Protein AF-A0A921JNU4-F1 (afdb_monomer)

InterPro domains:
  IPR024418 Protein of unknown function DUF3862 [PF12978] (2-64)
  IPR037873 BamE-like [G3DSA:3.30.1450.10] (1-65)

Secondary structure (DSSP, 8-state):
--TT--HHHHHHHH-S-SEEEEEEETTEEEEEEEE-S--TT--TT-EEEEEEETTEEEEEEEES--

Foldseek 3Di:
DDAFDFPVNCCVQQNFAPDWDWDADPNKIKIWGWHQPRRPPFDHRWIWIFIDIPRGTPDIDTDRDD

pLDDT: mean 80.41, std 11.05, range [55.47, 92.44]

Solvent-accessible surface area (backbone atoms only — not comparable to full-atom values): 3901 Å² total; per-residue (Å²): 123,70,90,74,50,39,67,65,59,48,32,73,68,40,42,76,53,76,39,78,48,77,47,76,56,98,87,44,38,37,38,36,37,32,32,64,61,79,53,69,93,58,60,96,78,33,34,38,41,38,34,23,48,74,65,40,53,76,47,79,47,69,41,80,62,121

Mean predicted aligned error: 6.02 Å

Organism: Lactobacillus johnsonii (NCBI:txid33959)

Radius of gyration: 11.67 Å; Cα contacts (8 Å, |Δi|>4): 125; chains: 1; bounding box: 21×18×38 Å

Nearest PDB structures (foldseek):
  3d4e-assembly1_A  TM=8.185E-01  e=4.002E-04  Streptococcus mutans
  2g2w-assembly1_B  TM=6.322E-01  e=8.506E-02  Streptomyces clavuligerus
  3bcy-assembly1_A  TM=4.951E-01  e=5.529E+00  Saccharomyces cerevisiae
  6e8a-assembly1_A-3  TM=3.905E-01  e=4.669E+00  Salmonella enterica subsp. enterica serovar Typhimurium

Sequence (66 aa):
MQDGATYDDIVKKYGEPDSLNESLLLGTKTVTGLWYTGIKGKADGAFASLTFENGALTSKTQTYLK

Structure (mmCIF, N/CA/C/O backbone):
data_AF-A0A921JNU4-F1
#
_entry.id   AF-A0A921JNU4-F1
#
loop_
_atom_site.group_PDB
_atom_site.id
_atom_site.type_symbol
_atom_site.label_atom_id
_atom_site.label_alt_id
_atom_site.label_comp_id
_atom_site.label_asym_id
_atom_site.label_entity_id
_atom_site.label_seq_id
_atom_site.pdbx_PDB_ins_cod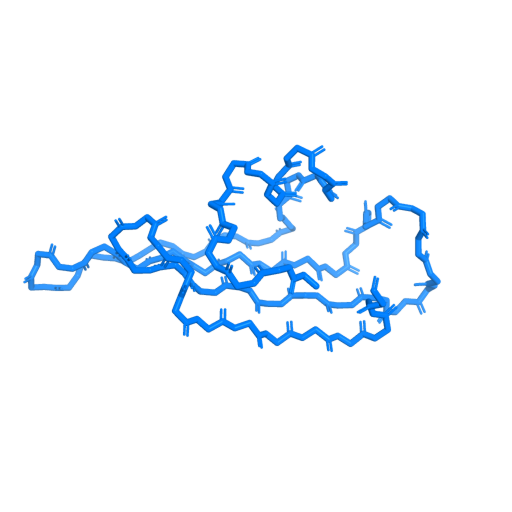e
_atom_site.Cartn_x
_atom_site.Cartn_y
_atom_site.Cartn_z
_atom_site.occupancy
_atom_site.B_iso_or_equiv
_atom_site.auth_seq_id
_atom_site.auth_comp_id
_atom_site.auth_asym_id
_atom_site.auth_atom_id
_atom_site.pdbx_PDB_model_num
ATOM 1 N N . MET A 1 1 ? -4.244 8.298 -7.889 1.00 59.53 1 MET A N 1
ATOM 2 C CA . MET A 1 1 ? -5.338 7.546 -7.216 1.00 59.53 1 MET A CA 1
ATOM 3 C C . MET A 1 1 ? -6.241 8.512 -6.451 1.00 59.53 1 MET A C 1
ATOM 5 O O . MET A 1 1 ? -5.705 9.437 -5.845 1.00 59.53 1 MET A O 1
ATOM 9 N N . GLN A 1 2 ? -7.568 8.345 -6.501 1.00 58.59 2 GLN A N 1
ATOM 10 C CA . GLN A 1 2 ? -8.514 9.190 -5.748 1.00 58.59 2 GLN A CA 1
ATOM 11 C C . GLN A 1 2 ? -8.531 8.812 -4.262 1.00 58.59 2 GLN A C 1
ATOM 13 O O . GLN A 1 2 ? -8.358 7.644 -3.920 1.00 58.59 2 GLN A O 1
ATOM 18 N N . ASP A 1 3 ? -8.708 9.809 -3.399 1.00 55.47 3 ASP A N 1
ATOM 19 C CA . ASP A 1 3 ? -8.888 9.617 -1.959 1.00 55.47 3 ASP A CA 1
ATOM 20 C C . ASP A 1 3 ? -10.236 8.927 -1.694 1.00 55.47 3 ASP A C 1
ATOM 22 O O . ASP A 1 3 ? -11.249 9.305 -2.280 1.00 55.47 3 ASP A O 1
ATOM 26 N N . GLY A 1 4 ? -10.230 7.873 -0.870 1.00 62.03 4 GLY A N 1
ATOM 27 C CA . GLY A 1 4 ? -11.405 7.030 -0.604 1.00 62.03 4 GLY A CA 1
ATOM 28 C C . GLY A 1 4 ? -11.561 5.793 -1.501 1.00 62.03 4 GLY A C 1
ATOM 29 O O . GLY A 1 4 ? -12.556 5.087 -1.374 1.00 62.03 4 GLY A O 1
ATOM 30 N N . ALA A 1 5 ? -10.603 5.498 -2.386 1.00 71.56 5 ALA A N 1
ATOM 31 C CA . ALA A 1 5 ? -10.604 4.242 -3.138 1.00 71.56 5 ALA A CA 1
ATOM 32 C C . ALA A 1 5 ? -10.495 3.032 -2.191 1.00 71.56 5 ALA A C 1
ATOM 34 O O . ALA A 1 5 ? -9.655 3.025 -1.289 1.00 71.56 5 ALA A O 1
ATOM 35 N N . THR A 1 6 ? -11.320 2.008 -2.409 1.00 80.00 6 THR A N 1
ATOM 36 C CA . THR A 1 6 ? -11.225 0.748 -1.659 1.00 80.00 6 THR A CA 1
ATOM 37 C C . THR A 1 6 ? -10.112 -0.132 -2.224 1.00 80.00 6 THR A C 1
ATOM 39 O O . THR A 1 6 ? -9.678 0.048 -3.364 1.00 80.00 6 THR A O 1
ATOM 42 N N . TYR A 1 7 ? -9.651 -1.108 -1.440 1.00 80.25 7 TYR A N 1
ATOM 43 C CA . TYR A 1 7 ? -8.670 -2.089 -1.910 1.00 80.25 7 TYR A CA 1
ATOM 44 C C . TYR A 1 7 ? -9.134 -2.781 -3.204 1.00 80.25 7 TYR A C 1
ATOM 46 O O . TYR A 1 7 ? -8.370 -2.872 -4.164 1.00 80.25 7 TYR A O 1
ATOM 54 N N . ASP A 1 8 ? -10.412 -3.162 -3.280 1.00 83.56 8 ASP A N 1
ATOM 55 C CA . ASP A 1 8 ? -10.994 -3.803 -4.462 1.00 83.56 8 ASP A CA 1
ATOM 56 C C . ASP A 1 8 ? -10.980 -2.909 -5.707 1.00 83.56 8 ASP A C 1
ATOM 58 O O . ASP A 1 8 ? -10.729 -3.395 -6.811 1.00 83.56 8 ASP A O 1
ATOM 62 N N . ASP A 1 9 ? -11.220 -1.603 -5.563 1.00 83.25 9 ASP A N 1
ATOM 63 C CA . ASP A 1 9 ? -11.169 -0.670 -6.697 1.00 83.25 9 ASP A CA 1
ATOM 64 C C . ASP A 1 9 ? -9.754 -0.562 -7.268 1.00 83.25 9 ASP A C 1
ATOM 66 O O . ASP A 1 9 ? -9.563 -0.497 -8.487 1.00 83.25 9 ASP A O 1
ATOM 70 N N . ILE A 1 10 ? -8.751 -0.568 -6.388 1.00 80.44 10 ILE A N 1
ATOM 71 C CA . ILE A 1 10 ? -7.346 -0.569 -6.790 1.00 80.44 10 ILE A CA 1
ATOM 72 C C . ILE A 1 10 ? -7.013 -1.880 -7.493 1.00 80.44 10 ILE A C 1
ATOM 74 O O . ILE A 1 10 ? -6.456 -1.833 -8.588 1.00 80.44 10 ILE A O 1
ATOM 78 N N . VAL A 1 11 ? -7.392 -3.027 -6.928 1.00 83.31 11 VAL A N 1
ATOM 79 C CA . VAL A 1 11 ? -7.110 -4.337 -7.530 1.00 83.31 11 VAL A CA 1
ATOM 80 C C . VAL A 1 11 ? -7.792 -4.486 -8.889 1.00 83.31 11 VAL A C 1
ATOM 82 O O . VAL A 1 11 ? -7.168 -4.927 -9.853 1.00 83.31 11 VAL A O 1
ATOM 85 N N . LYS A 1 12 ? -9.039 -4.029 -9.033 1.00 82.75 12 LYS A N 1
ATOM 86 C CA . LYS A 1 12 ? -9.732 -4.011 -10.333 1.00 82.75 12 LYS A CA 1
ATOM 87 C C . LYS A 1 12 ? -9.029 -3.131 -11.363 1.00 82.75 12 LYS A C 1
ATOM 89 O O . LYS A 1 12 ? -9.037 -3.457 -12.550 1.00 82.75 12 LYS A O 1
ATOM 94 N N . LYS A 1 13 ? -8.449 -2.007 -10.934 1.00 78.81 13 LYS A N 1
ATOM 95 C CA . LYS A 1 13 ? -7.823 -1.028 -11.830 1.00 78.81 13 LYS A CA 1
ATOM 96 C C . LYS A 1 13 ? -6.384 -1.379 -12.201 1.00 78.81 13 LYS A C 1
ATOM 98 O O . LYS A 1 13 ? -5.994 -1.178 -13.349 1.00 78.81 13 LYS A O 1
ATOM 103 N N . TYR A 1 14 ? -5.604 -1.862 -11.242 1.00 76.44 14 TYR A N 1
ATOM 104 C CA . TYR A 1 14 ? -4.160 -2.052 -11.372 1.00 76.44 14 TYR A CA 1
ATOM 105 C C . TYR A 1 14 ? -3.732 -3.524 -11.354 1.00 76.44 14 TYR A C 1
ATOM 107 O O . TYR A 1 14 ? -2.614 -3.813 -11.767 1.00 76.44 14 TYR A O 1
ATOM 115 N N . GLY A 1 15 ? -4.624 -4.444 -10.979 1.00 80.12 15 GLY A N 1
ATOM 116 C CA . GLY A 1 15 ? -4.313 -5.853 -10.737 1.00 80.12 15 GLY A CA 1
ATOM 117 C C . GLY A 1 15 ? -4.026 -6.135 -9.263 1.00 80.12 15 GLY A C 1
ATOM 118 O O . GLY A 1 15 ? -3.990 -5.224 -8.433 1.00 80.12 15 GLY A O 1
ATOM 119 N N . GLU A 1 16 ? -3.830 -7.409 -8.929 1.00 84.38 16 GLU A N 1
ATOM 120 C CA . GLU A 1 16 ? -3.409 -7.799 -7.582 1.00 84.38 16 GLU A CA 1
ATOM 121 C C . GLU A 1 16 ? -2.037 -7.193 -7.245 1.00 84.38 16 GLU A C 1
ATOM 123 O O . GLU A 1 16 ? -1.211 -7.023 -8.147 1.00 84.38 16 GLU A O 1
ATOM 128 N N . PRO A 1 17 ? -1.794 -6.815 -5.978 1.00 87.19 17 PRO A N 1
ATOM 129 C CA . PRO A 1 17 ? -0.476 -6.372 -5.554 1.00 87.19 17 PRO A CA 1
ATOM 130 C C . PRO A 1 17 ? 0.527 -7.518 -5.645 1.00 87.19 17 PRO A C 1
ATOM 132 O O . PRO A 1 17 ? 0.217 -8.664 -5.327 1.00 87.19 17 PRO A O 1
ATOM 135 N N . ASP A 1 18 ? 1.760 -7.180 -5.996 1.00 87.38 18 ASP A N 1
ATOM 136 C CA . ASP A 1 18 ? 2.893 -8.103 -5.964 1.00 87.38 18 ASP A CA 1
ATOM 137 C C . ASP A 1 18 ? 3.207 -8.589 -4.548 1.00 87.38 18 ASP A C 1
ATOM 139 O O . ASP A 1 18 ? 3.732 -9.682 -4.344 1.00 87.38 18 ASP A O 1
ATOM 143 N N . SER A 1 19 ? 2.932 -7.752 -3.549 1.00 89.00 19 SER A N 1
ATOM 144 C CA . SER A 1 19 ? 3.066 -8.121 -2.146 1.00 89.00 19 SER A CA 1
ATOM 145 C C . SER A 1 19 ? 1.934 -7.538 -1.325 1.00 89.00 19 SER A C 1
ATOM 147 O O . SER A 1 19 ? 1.615 -6.354 -1.423 1.00 89.00 19 SER A O 1
ATOM 149 N N . LEU A 1 20 ? 1.362 -8.379 -0.473 1.00 90.75 20 LEU A N 1
ATOM 150 C CA . LEU A 1 20 ? 0.315 -8.009 0.462 1.00 90.75 20 LEU A CA 1
ATOM 151 C C . LEU A 1 20 ? 0.802 -8.286 1.881 1.00 90.75 20 LEU A C 1
ATOM 153 O O . LE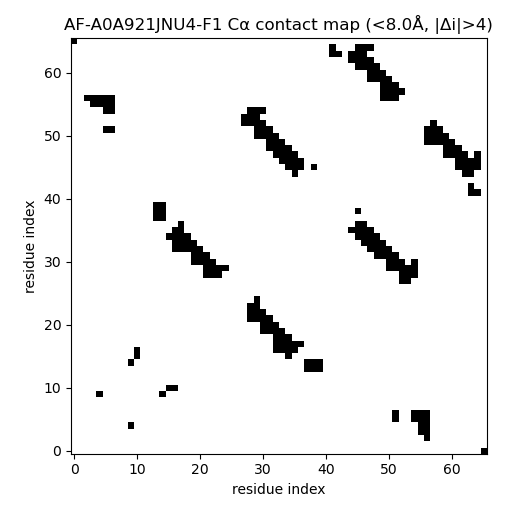U A 1 20 ? 1.200 -9.405 2.197 1.00 90.75 20 LEU A O 1
ATOM 157 N N . ASN A 1 21 ? 0.746 -7.274 2.736 1.00 90.69 21 ASN A N 1
ATOM 158 C CA . ASN A 1 21 ? 1.004 -7.410 4.159 1.00 90.69 21 ASN A CA 1
ATOM 159 C C . ASN A 1 21 ? -0.269 -7.080 4.935 1.00 90.69 21 ASN A C 1
ATOM 161 O O . ASN A 1 21 ? -0.736 -5.944 4.910 1.00 90.69 21 ASN A O 1
ATOM 165 N N . GLU A 1 22 ? -0.820 -8.065 5.633 1.00 91.69 22 GLU A N 1
ATOM 166 C CA . GLU A 1 22 ? -1.996 -7.898 6.481 1.00 91.69 22 GLU A CA 1
ATOM 167 C C . GLU A 1 22 ? -1.597 -7.993 7.956 1.00 91.69 22 GLU A C 1
ATOM 169 O O . GLU A 1 22 ? -0.837 -8.873 8.359 1.00 91.69 22 GLU A O 1
ATOM 174 N N . SER A 1 23 ? -2.117 -7.080 8.769 1.00 92.44 23 SER A N 1
ATOM 175 C CA . SER A 1 23 ? -1.910 -7.045 10.211 1.00 92.44 23 SER A CA 1
ATOM 176 C C . SER A 1 23 ? -3.216 -6.723 10.927 1.00 92.44 23 SER A C 1
ATOM 178 O O . SER A 1 23 ? -4.035 -5.953 10.431 1.00 92.44 23 SER A O 1
ATOM 180 N N . LEU A 1 24 ? -3.412 -7.305 12.107 1.00 92.00 24 LEU A N 1
ATOM 181 C CA . LEU A 1 24 ? -4.530 -7.003 12.992 1.00 92.00 24 LEU A CA 1
ATOM 182 C C . LEU A 1 24 ? -3.965 -6.609 14.352 1.00 92.00 24 LEU A C 1
ATOM 184 O O . LEU A 1 24 ? -3.414 -7.445 15.069 1.00 92.00 24 LEU A O 1
ATOM 188 N N . LEU A 1 25 ? -4.105 -5.335 14.705 1.00 89.31 25 LEU A N 1
ATOM 189 C CA . LEU A 1 25 ? -3.567 -4.768 15.936 1.00 89.31 25 LEU A CA 1
ATOM 190 C C . LEU A 1 25 ? -4.688 -4.072 16.700 1.00 89.31 25 LEU A C 1
ATOM 192 O O . LEU A 1 25 ? -5.283 -3.118 16.211 1.00 89.31 25 LEU A O 1
ATOM 196 N N . LEU A 1 26 ? -4.991 -4.573 17.903 1.00 88.25 26 LEU A N 1
ATOM 197 C CA . LEU A 1 26 ? -6.005 -4.005 18.805 1.00 88.25 26 LEU A CA 1
ATOM 198 C C . LEU A 1 26 ? -7.385 -3.791 18.144 1.00 88.25 26 LEU A C 1
ATOM 200 O O . LEU A 1 26 ? -8.083 -2.829 18.445 1.00 88.25 26 LEU A O 1
ATOM 204 N N . GLY A 1 27 ? -7.782 -4.691 17.238 1.00 88.69 27 GLY A N 1
ATOM 205 C CA . GLY A 1 27 ? -9.051 -4.605 16.503 1.00 88.69 27 GLY A CA 1
ATOM 206 C C . GLY A 1 27 ? -9.001 -3.749 15.233 1.00 88.69 27 GLY A C 1
ATOM 207 O O . GLY A 1 27 ? -9.961 -3.765 14.468 1.00 88.69 27 GLY A O 1
ATOM 208 N N . THR A 1 28 ? -7.886 -3.071 14.964 1.00 89.25 28 THR A N 1
ATOM 209 C CA . THR A 1 28 ? -7.647 -2.369 13.701 1.00 89.25 28 THR A CA 1
ATOM 210 C C . THR A 1 28 ? -6.964 -3.306 12.718 1.00 89.25 28 THR A C 1
ATOM 212 O O . THR A 1 28 ? -5.852 -3.780 12.964 1.00 89.25 28 THR A O 1
ATOM 215 N N . LYS A 1 2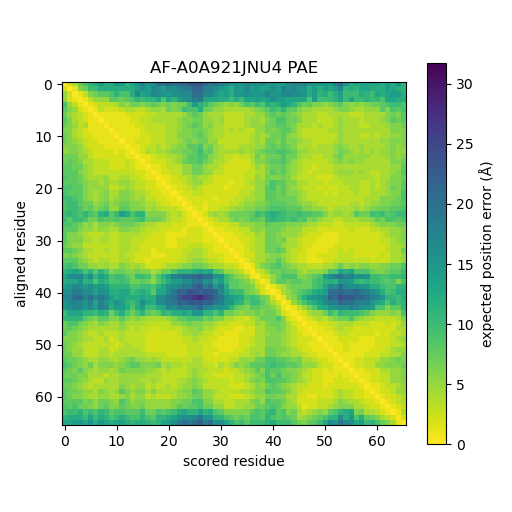9 ? -7.635 -3.588 11.600 1.00 91.19 29 LYS A N 1
ATOM 216 C CA . LYS A 1 29 ? -7.066 -4.367 10.498 1.00 91.19 29 LYS A CA 1
ATOM 217 C C . LYS A 1 29 ? -6.338 -3.427 9.546 1.00 91.19 29 LYS A C 1
ATOM 219 O O . LYS A 1 29 ? -6.979 -2.597 8.911 1.00 91.19 29 LYS A O 1
ATOM 224 N N . THR A 1 30 ? -5.033 -3.592 9.405 1.00 92.25 30 THR A N 1
ATOM 225 C CA . THR A 1 30 ? -4.196 -2.848 8.464 1.00 92.25 30 THR A CA 1
ATOM 226 C C . THR A 1 30 ? -3.781 -3.762 7.318 1.00 92.25 30 THR A C 1
ATOM 228 O O . THR A 1 30 ? -3.250 -4.846 7.543 1.00 92.25 30 THR A O 1
ATOM 231 N N . VAL A 1 31 ? -4.004 -3.331 6.083 1.00 92.19 31 VAL A N 1
ATOM 232 C CA . VAL A 1 31 ? -3.603 -4.042 4.867 1.00 92.19 31 VAL A CA 1
ATOM 233 C C . VAL A 1 31 ? -2.715 -3.117 4.054 1.00 92.19 31 VAL A C 1
ATOM 235 O O . VAL A 1 31 ? -3.146 -2.036 3.669 1.00 92.19 31 VAL A O 1
ATOM 238 N N . THR A 1 32 ? -1.492 -3.536 3.767 1.00 91.81 32 THR A N 1
ATOM 239 C CA . THR A 1 32 ? -0.565 -2.816 2.897 1.00 91.81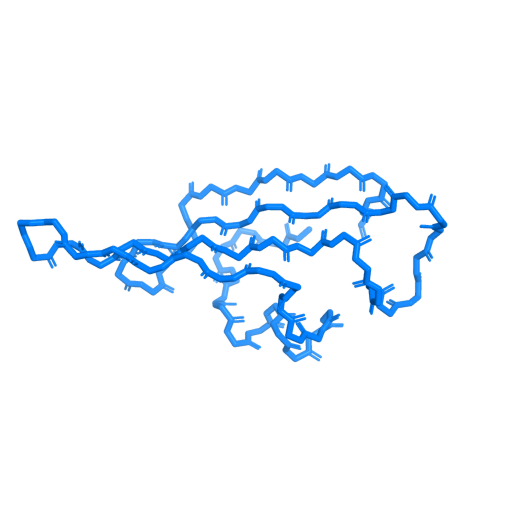 32 THR A CA 1
ATOM 240 C C . THR A 1 32 ? -0.344 -3.621 1.626 1.00 91.81 32 THR A C 1
ATOM 242 O O . THR A 1 32 ? 0.190 -4.726 1.678 1.00 91.81 32 THR A O 1
ATOM 245 N N . GLY A 1 33 ? -0.755 -3.070 0.488 1.00 91.12 33 GLY A N 1
ATOM 246 C CA . GLY A 1 33 ? -0.472 -3.620 -0.835 1.00 91.12 33 GLY A CA 1
ATOM 247 C C . GLY A 1 33 ? 0.698 -2.889 -1.487 1.00 91.12 33 GLY A C 1
ATOM 248 O O . GLY A 1 33 ? 0.761 -1.658 -1.441 1.00 91.12 33 GLY A O 1
ATOM 249 N N . LEU A 1 34 ? 1.609 -3.640 -2.098 1.00 88.50 34 LEU A N 1
ATOM 250 C CA . LEU A 1 34 ? 2.719 -3.135 -2.896 1.00 88.50 34 LEU A CA 1
ATOM 251 C C . LEU A 1 34 ? 2.549 -3.593 -4.342 1.00 88.50 34 LEU A C 1
ATOM 253 O O . LEU A 1 34 ? 2.415 -4.784 -4.605 1.00 88.50 34 LEU A O 1
ATOM 257 N N . TRP A 1 35 ? 2.608 -2.639 -5.261 1.00 86.25 35 TRP A N 1
ATOM 258 C CA . TRP A 1 35 ? 2.615 -2.848 -6.701 1.00 86.25 35 TRP A CA 1
ATOM 259 C C . TRP A 1 35 ? 3.928 -2.305 -7.251 1.00 86.25 35 TRP A C 1
ATOM 261 O O . TRP A 1 35 ? 4.208 -1.116 -7.118 1.00 86.25 35 TRP A O 1
ATOM 271 N N . TYR A 1 36 ? 4.736 -3.160 -7.852 1.00 80.44 36 TYR A N 1
ATOM 272 C CA . TYR A 1 36 ? 6.017 -2.826 -8.474 1.00 80.44 36 TYR A CA 1
ATOM 273 C C . TYR A 1 36 ? 6.273 -3.620 -9.759 1.00 80.44 36 TYR A C 1
ATOM 275 O O . TYR A 1 36 ? 7.145 -3.236 -10.540 1.00 80.44 36 TYR A O 1
ATOM 283 N N . THR A 1 37 ? 5.508 -4.683 -10.027 1.00 73.25 37 THR A N 1
ATOM 284 C CA . THR A 1 37 ? 5.444 -5.333 -11.339 1.00 73.25 37 THR A CA 1
ATOM 285 C C . THR A 1 37 ? 4.000 -5.356 -11.842 1.00 73.25 37 THR A C 1
ATOM 287 O O . THR A 1 37 ? 3.042 -5.226 -11.087 1.00 73.25 37 THR A O 1
ATOM 290 N N . GLY A 1 38 ? 3.807 -5.418 -13.160 1.00 62.28 38 GLY A N 1
ATOM 291 C CA . GLY A 1 38 ? 2.478 -5.687 -13.718 1.00 62.28 38 GLY A CA 1
ATOM 292 C C . GLY A 1 38 ? 1.425 -4.578 -13.583 1.00 62.28 38 GLY A C 1
ATOM 293 O O . GLY A 1 38 ? 0.270 -4.825 -13.930 1.00 62.28 38 GLY A O 1
ATOM 294 N N . ILE A 1 39 ? 1.788 -3.353 -13.170 1.00 67.94 39 ILE A N 1
ATOM 295 C CA . ILE A 1 39 ? 0.868 -2.206 -13.198 1.00 67.94 39 ILE A CA 1
ATOM 296 C C . ILE A 1 39 ? 0.449 -1.943 -14.649 1.00 67.94 39 ILE A C 1
ATOM 298 O O . ILE A 1 39 ? 1.180 -1.337 -15.438 1.00 67.94 39 ILE A O 1
ATOM 302 N N . LYS A 1 40 ? -0.751 -2.406 -15.009 1.00 58.53 40 LYS A N 1
ATOM 303 C CA . LYS A 1 40 ? -1.266 -2.327 -16.379 1.00 58.53 40 LYS A CA 1
ATOM 304 C C . LYS A 1 40 ? -1.264 -0.879 -16.886 1.00 58.53 40 LYS A C 1
ATOM 306 O O . LYS A 1 40 ? -1.911 -0.003 -16.314 1.00 58.53 40 LYS A O 1
ATOM 311 N N . GLY A 1 41 ? -0.564 -0.645 -18.001 1.00 57.56 41 GLY A N 1
ATOM 312 C CA . GLY A 1 41 ? -0.582 0.626 -18.735 1.00 57.56 41 GLY A CA 1
ATOM 313 C C . GLY A 1 41 ? 0.373 1.715 -18.229 1.00 57.56 41 GLY A C 1
ATOM 314 O O . GLY A 1 41 ? 0.106 2.895 -18.468 1.00 57.56 41 GLY A O 1
ATOM 315 N N . LYS A 1 42 ? 1.459 1.368 -17.523 1.00 60.38 42 LYS A N 1
ATOM 316 C CA . LYS A 1 42 ? 2.445 2.334 -16.996 1.00 60.38 42 LYS A CA 1
ATOM 317 C C . LYS A 1 42 ? 3.883 1.978 -17.387 1.00 60.38 42 LYS A C 1
ATOM 319 O O . LYS A 1 42 ? 4.163 0.848 -17.763 1.00 60.38 42 LYS A O 1
ATOM 324 N N . ALA A 1 43 ? 4.757 2.986 -17.332 1.00 58.75 43 ALA A N 1
ATOM 325 C CA . ALA A 1 43 ? 6.176 2.890 -17.671 1.00 58.75 43 ALA A CA 1
ATOM 326 C C . ALA A 1 43 ? 6.948 1.974 -16.706 1.00 58.75 43 ALA A C 1
ATOM 328 O O . ALA A 1 43 ? 6.560 1.834 -15.543 1.00 58.75 43 ALA A O 1
ATOM 329 N N . ASP A 1 44 ? 8.061 1.414 -17.187 1.00 64.75 44 ASP A N 1
ATOM 330 C CA . ASP A 1 44 ? 9.004 0.644 -16.375 1.00 64.75 44 ASP A CA 1
ATOM 331 C C . ASP A 1 44 ? 9.399 1.429 -15.111 1.00 64.75 44 ASP A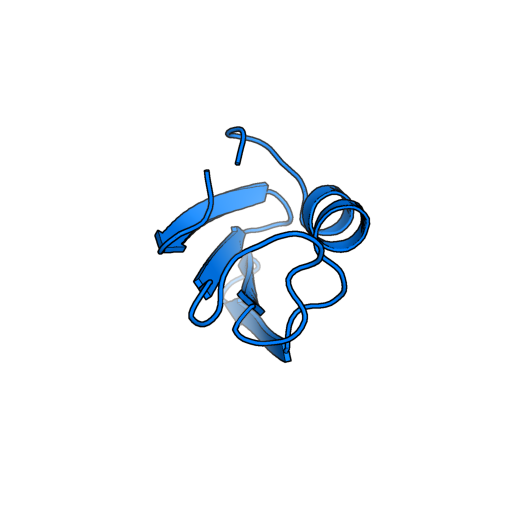 C 1
ATOM 333 O O . ASP A 1 44 ? 9.767 2.604 -15.179 1.00 64.75 44 ASP A O 1
ATOM 337 N N . GLY A 1 45 ? 9.286 0.787 -13.944 1.00 68.44 45 GLY A N 1
ATOM 338 C CA . GLY A 1 45 ? 9.578 1.402 -12.642 1.00 68.44 45 GLY A CA 1
ATOM 339 C C . GLY A 1 45 ? 8.388 2.060 -11.933 1.00 68.44 45 GLY A C 1
ATOM 340 O O . GLY A 1 45 ? 8.588 2.761 -10.940 1.00 68.44 45 GLY A O 1
ATOM 341 N N . ALA A 1 46 ? 7.154 1.859 -12.405 1.00 76.44 46 ALA A N 1
ATOM 342 C CA . ALA A 1 46 ? 5.964 2.276 -11.668 1.00 76.44 46 ALA A CA 1
ATOM 343 C C . ALA A 1 46 ? 5.840 1.521 -10.333 1.00 76.44 46 ALA A C 1
ATOM 345 O O . ALA A 1 46 ? 5.897 0.295 -10.293 1.00 76.44 46 ALA A O 1
ATOM 346 N N . PHE A 1 47 ? 5.638 2.273 -9.250 1.00 83.12 47 PHE A N 1
ATOM 347 C CA . PHE A 1 47 ? 5.516 1.744 -7.894 1.00 83.12 47 PHE A CA 1
ATOM 348 C C . PHE A 1 47 ? 4.298 2.340 -7.196 1.00 83.12 47 PHE A C 1
ATOM 350 O O . PHE A 1 47 ? 4.116 3.557 -7.218 1.00 83.12 47 PHE A O 1
ATOM 357 N N . ALA A 1 48 ? 3.504 1.516 -6.524 1.00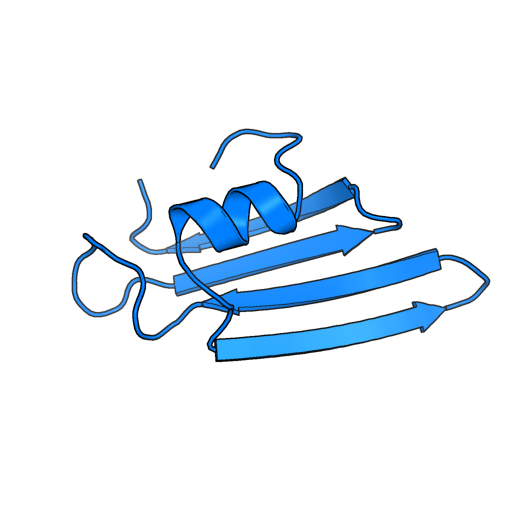 85.44 48 ALA A N 1
ATOM 358 C CA . ALA A 1 48 ? 2.488 1.945 -5.574 1.00 85.44 48 ALA A CA 1
ATOM 359 C C . ALA A 1 48 ? 2.620 1.170 -4.266 1.00 85.44 48 ALA A C 1
ATOM 361 O O . ALA A 1 48 ? 2.767 -0.044 -4.261 1.00 85.44 48 ALA A O 1
ATOM 362 N N . SER A 1 49 ? 2.4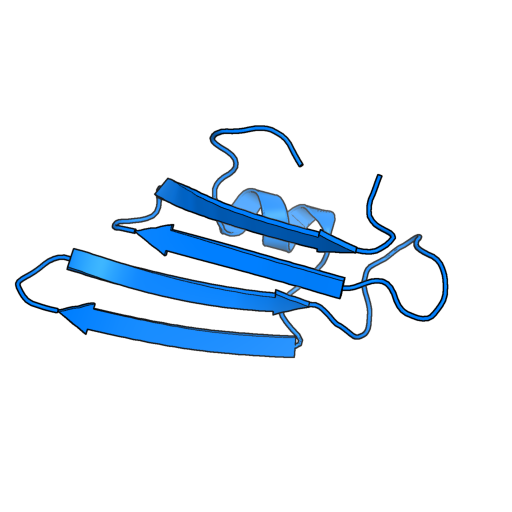90 1.882 -3.158 1.00 88.94 49 SER A N 1
ATOM 363 C CA . SER A 1 49 ? 2.302 1.331 -1.826 1.00 88.94 49 SER A CA 1
ATOM 364 C C . SER A 1 49 ? 1.066 1.969 -1.224 1.00 88.94 49 SER A C 1
ATOM 366 O O . SER A 1 49 ? 1.011 3.191 -1.063 1.00 88.94 49 SER A O 1
ATOM 368 N N . LEU A 1 50 ? 0.056 1.153 -0.947 1.00 89.00 50 LEU A N 1
ATOM 369 C CA . LEU A 1 50 ? -1.217 1.603 -0.400 1.00 89.00 50 LEU A CA 1
ATOM 370 C C . LEU A 1 50 ? -1.477 0.893 0.910 1.00 89.00 50 LEU A C 1
ATOM 372 O O . LEU A 1 50 ? -1.425 -0.333 0.962 1.00 89.00 50 LEU A O 1
ATOM 376 N N . THR A 1 51 ? -1.802 1.669 1.935 1.00 90.62 51 THR A N 1
ATOM 377 C CA . THR A 1 51 ? -2.187 1.160 3.245 1.00 90.62 51 THR A CA 1
ATOM 378 C C . THR A 1 51 ? -3.651 1.466 3.490 1.00 90.62 51 THR A C 1
ATOM 380 O O . THR A 1 51 ? -4.098 2.609 3.370 1.00 90.62 51 THR A O 1
ATOM 383 N N . PHE A 1 52 ? -4.382 0.424 3.852 1.00 89.38 52 PHE A N 1
ATOM 384 C CA . PHE A 1 52 ? -5.786 0.454 4.199 1.00 89.38 52 PHE A CA 1
ATOM 385 C C . PHE A 1 52 ? -5.930 0.092 5.670 1.00 89.38 52 PHE A C 1
ATOM 387 O O . PHE A 1 52 ? -5.380 -0.917 6.102 1.00 89.38 52 PHE A O 1
ATOM 394 N N . GLU A 1 53 ? -6.696 0.863 6.427 1.00 90.50 53 GLU A N 1
ATOM 395 C CA . GLU A 1 53 ? -7.085 0.521 7.794 1.00 90.50 53 GLU A CA 1
ATOM 396 C C . GLU A 1 53 ? -8.593 0.329 7.847 1.00 90.50 53 GLU A C 1
ATOM 398 O O . GLU A 1 53 ? -9.358 1.161 7.361 1.00 90.50 53 GLU A O 1
ATOM 403 N N . ASN A 1 54 ? -9.031 -0.805 8.393 1.00 88.62 54 ASN A N 1
ATOM 404 C CA . ASN A 1 54 ? -10.435 -1.215 8.442 1.00 88.62 54 ASN A CA 1
ATOM 405 C C . ASN A 1 54 ? -11.134 -1.125 7.068 1.00 88.62 54 ASN A 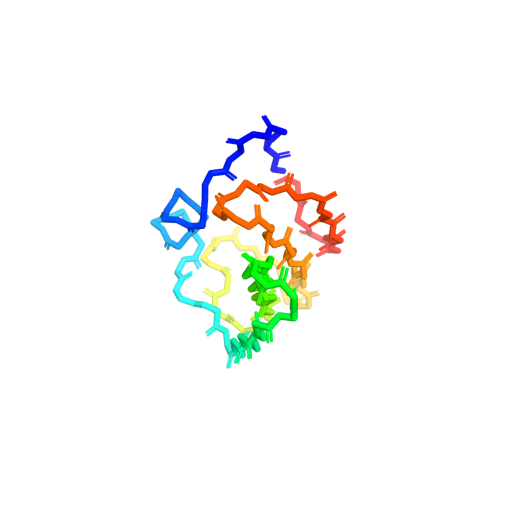C 1
ATOM 407 O O . ASN A 1 54 ? -12.318 -0.815 6.977 1.00 88.62 54 ASN A O 1
ATOM 411 N N . GLY A 1 55 ? -10.384 -1.387 5.990 1.00 82.81 55 GLY A N 1
ATOM 412 C CA . GLY A 1 55 ? -10.867 -1.343 4.605 1.00 82.81 55 GLY A CA 1
ATOM 413 C C . GLY A 1 55 ? -10.861 0.042 3.944 1.00 82.81 55 GLY A C 1
ATOM 414 O O . GLY A 1 55 ? -11.134 0.132 2.748 1.00 82.81 55 GLY A O 1
ATOM 415 N N . ALA A 1 56 ? -10.513 1.107 4.669 1.00 84.25 56 ALA A N 1
ATOM 416 C CA . ALA A 1 56 ? -10.413 2.464 4.134 1.00 84.25 56 ALA A CA 1
ATOM 417 C C . ALA A 1 56 ? -8.955 2.837 3.842 1.00 84.25 56 ALA A C 1
ATOM 419 O O . ALA A 1 56 ? -8.075 2.582 4.658 1.00 84.25 56 ALA A O 1
ATOM 420 N N . LEU A 1 57 ? -8.687 3.462 2.692 1.00 85.38 57 LEU A N 1
ATOM 421 C CA . LEU A 1 57 ? -7.347 3.940 2.341 1.00 85.38 57 LEU A CA 1
ATOM 422 C C . LEU A 1 57 ? -6.915 5.058 3.299 1.00 85.38 57 LEU A C 1
ATOM 424 O O . LEU A 1 57 ? -7.509 6.136 3.298 1.00 85.38 57 LEU A O 1
ATOM 428 N N . THR A 1 58 ? -5.866 4.814 4.080 1.00 87.81 58 THR A N 1
ATOM 429 C CA . THR A 1 58 ? -5.307 5.792 5.029 1.00 87.81 58 THR A CA 1
ATOM 430 C C . THR A 1 58 ? -3.995 6.387 4.546 1.00 87.81 58 THR A C 1
ATOM 432 O O . THR A 1 58 ? -3.675 7.526 4.882 1.00 87.81 58 THR A O 1
ATOM 435 N N . SER A 1 59 ? -3.241 5.654 3.726 1.00 87.25 59 SER A N 1
ATOM 436 C CA . SER A 1 59 ? -1.988 6.142 3.159 1.00 87.25 59 SER A CA 1
ATOM 437 C C . SER A 1 59 ? -1.784 5.639 1.739 1.00 87.25 59 SER A C 1
ATOM 439 O O . SER A 1 59 ? -2.053 4.478 1.428 1.00 87.25 59 SER A O 1
ATOM 441 N N . LYS A 1 60 ? -1.278 6.523 0.875 1.00 87.25 60 LYS A N 1
ATOM 442 C CA . LYS A 1 60 ? -0.871 6.184 -0.488 1.00 87.25 60 LYS A CA 1
ATOM 443 C C . LYS A 1 60 ? 0.489 6.786 -0.803 1.00 87.25 60 LYS A C 1
ATOM 445 O O . LYS A 1 60 ? 0.691 7.992 -0.687 1.00 87.25 60 LYS A O 1
ATOM 450 N N . THR A 1 61 ? 1.396 5.944 -1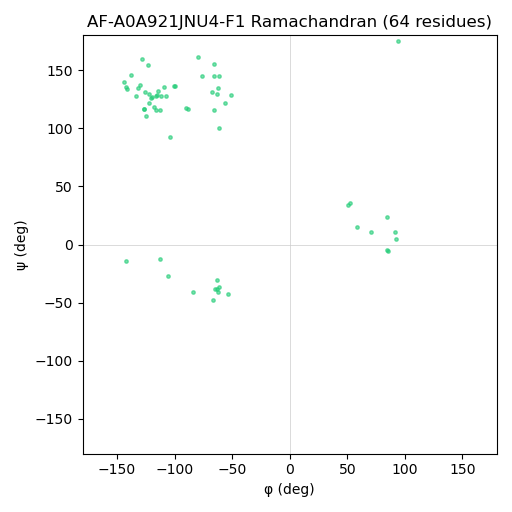.270 1.00 86.62 61 THR A N 1
ATOM 451 C CA . THR A 1 61 ? 2.663 6.341 -1.876 1.00 86.62 61 THR A CA 1
ATOM 452 C C . THR A 1 61 ? 2.672 5.804 -3.290 1.00 86.62 61 THR A C 1
ATOM 454 O O . THR A 1 61 ? 2.422 4.625 -3.509 1.00 86.62 61 THR A O 1
ATOM 457 N N . GLN A 1 62 ? 2.923 6.662 -4.270 1.00 81.31 62 GLN A N 1
ATOM 458 C CA . GLN A 1 62 ? 2.934 6.249 -5.663 1.00 81.31 62 GLN A CA 1
ATOM 459 C C . GLN A 1 62 ? 4.044 6.979 -6.423 1.00 81.31 62 GLN A C 1
ATOM 461 O O . GLN A 1 62 ? 4.218 8.189 -6.280 1.00 81.31 62 GLN A O 1
ATOM 466 N N . THR A 1 63 ? 4.787 6.246 -7.243 1.00 79.94 63 THR A N 1
ATOM 467 C CA . THR A 1 63 ? 5.894 6.748 -8.058 1.00 79.94 63 THR A CA 1
ATOM 468 C C . THR A 1 63 ? 5.640 6.351 -9.506 1.00 79.94 63 THR A C 1
ATOM 470 O O . THR A 1 63 ? 5.258 5.219 -9.795 1.00 79.94 63 THR A O 1
ATOM 473 N N . TYR A 1 64 ? 5.766 7.315 -10.423 1.00 71.25 64 TYR A N 1
ATOM 474 C CA . TYR A 1 64 ? 5.457 7.158 -11.856 1.00 71.25 64 TYR A CA 1
ATOM 475 C C . TYR A 1 64 ? 4.009 6.722 -12.183 1.00 71.25 64 TYR A C 1
ATOM 477 O O . TYR A 1 64 ? 3.665 6.405 -13.321 1.00 71.25 64 TYR A O 1
ATOM 485 N N . LEU A 1 65 ? 3.107 6.826 -11.207 1.00 68.12 65 LEU A N 1
ATOM 486 C CA . LEU A 1 65 ? 1.670 6.598 -11.326 1.00 68.12 65 LEU A CA 1
ATOM 487 C C . LEU A 1 65 ? 0.919 7.940 -11.358 1.00 68.12 65 LEU A C 1
ATOM 489 O O . LEU A 1 65 ? 0.584 8.488 -10.320 1.00 68.12 65 LEU A O 1
ATOM 493 N N . LYS A 1 66 ? 0.650 8.499 -12.543 1.00 60.12 66 LYS A N 1
ATOM 494 C CA . LYS A 1 66 ? -0.404 9.529 -12.709 1.00 60.12 66 LYS A CA 1
ATOM 495 C C . LYS A 1 66 ? -1.810 8.994 -12.419 1.00 60.12 66 LYS A C 1
ATOM 497 O O . LYS A 1 66 ? -2.148 7.942 -13.012 1.00 60.12 66 LYS A O 1
#